Protein AF-A0A2V9VEN1-F1 (afdb_monomer_lite)

Foldseek 3Di:
DQLVVLLVVLLCCQPPVVVLLVSLLSLLVLQVDPRNLVCSQVSLLRSPDALVSLQVSQCSNQVVHDDQRDLSNLNNLLNNLQVDDLARQLVCQPVDDGGSLNSCVSSVHDHPDVVSVVSNVCSVVVNRPNPPDDPVVVVVVVVVVVVVVVVVVD

Radius of gyration: 19.97 Å; chains: 1; bounding box: 67×35×41 Å

pLDDT: mean 89.28, std 14.15, range [46.19, 98.75]

Sequence (154 aa):
FTPECVAALAIEACEHSHLRHASLLLLREMARLRTHRRVVAETLERIIQRPADLCEFVALYWQDGRVPLSSQVKRGLAAAFPKFDERQLSSYEDAGPIKLRDVLFLCHAKPRDDQQAGVWKKLIWGRLAVPDTREIAISSDAAENAFKEKVSES

Secondary structure (DSSP, 8-state):
--HHHHHHHHHHHHHTS--HHHHHHHHHHHHH-GGGHHHHHHHHHHH--SHHHHHHHHHHHTTT---PPPHHHHHHHHHHGGG--HHHHHTTTTSSSS-HHHHHHHHT---SSHHHHHHHHHHHTT-------SHHHHHHHHHHHHHHHHHHT-

Structure (mmCIF, N/CA/C/O backbone):
data_AF-A0A2V9VEN1-F1
#
_entry.id   AF-A0A2V9VEN1-F1
#
loop_
_atom_site.group_PDB
_atom_site.id
_atom_site.type_symbol
_atom_site.label_atom_id
_atom_site.label_alt_id
_atom_site.label_comp_id
_atom_site.label_asym_id
_atom_site.label_entity_id
_atom_site.label_seq_id
_atom_site.pdbx_PDB_ins_code
_atom_site.Cartn_x
_atom_site.Cartn_y
_atom_site.Cartn_z
_atom_site.occupancy
_atom_site.B_iso_or_equiv
_atom_site.auth_seq_id
_atom_site.auth_comp_id
_atom_site.auth_asym_id
_atom_site.auth_atom_id
_atom_site.pdbx_PDB_model_num
ATOM 1 N N . PHE A 1 1 ? -7.196 6.817 20.795 1.00 81.56 1 PHE A N 1
ATOM 2 C CA . PHE A 1 1 ? -6.164 7.732 20.266 1.00 81.56 1 PHE A CA 1
ATOM 3 C C . PHE A 1 1 ? -6.780 8.639 19.214 1.00 81.56 1 PHE A C 1
ATOM 5 O O . PHE A 1 1 ? -7.749 8.227 18.581 1.00 81.56 1 PHE A O 1
ATOM 12 N N . THR A 1 2 ? -6.282 9.868 19.059 1.00 95.50 2 THR A N 1
ATOM 13 C CA . THR A 1 2 ? -6.692 10.736 17.943 1.00 95.50 2 THR A CA 1
ATOM 14 C C . THR A 1 2 ? -6.133 10.183 16.626 1.00 95.50 2 THR A C 1
ATOM 16 O O . THR A 1 2 ? -5.102 9.501 16.657 1.00 95.50 2 THR A O 1
ATOM 19 N N . PRO A 1 3 ? -6.768 10.464 15.473 1.00 96.25 3 PRO A N 1
ATOM 20 C CA . PRO A 1 3 ? -6.252 10.021 14.180 1.00 96.25 3 PRO A CA 1
ATOM 21 C C . PRO A 1 3 ? -4.796 10.425 13.934 1.00 96.25 3 PRO A C 1
ATOM 23 O O . PRO A 1 3 ? -4.019 9.633 13.411 1.00 96.25 3 PRO A O 1
ATOM 26 N N . GLU A 1 4 ? -4.420 11.628 14.363 1.00 97.62 4 GLU A N 1
ATOM 27 C CA . GLU A 1 4 ? -3.079 12.190 14.199 1.00 97.62 4 GLU A CA 1
ATOM 28 C C . GLU A 1 4 ? -2.046 11.431 15.033 1.00 97.62 4 GLU A C 1
ATOM 30 O O . GLU A 1 4 ? -0.963 11.129 14.540 1.00 97.62 4 GLU A O 1
ATOM 35 N N . CYS A 1 5 ? -2.389 11.057 16.270 1.00 97.25 5 CYS A N 1
ATOM 36 C CA . CYS A 1 5 ? -1.495 10.266 17.112 1.00 97.25 5 CYS A CA 1
ATOM 37 C C . CYS A 1 5 ? -1.245 8.873 16.522 1.00 97.25 5 CYS A C 1
ATOM 39 O O . CYS A 1 5 ? -0.108 8.412 16.528 1.00 97.25 5 CYS A O 1
ATOM 41 N N . VAL A 1 6 ? -2.280 8.203 15.998 1.00 97.19 6 VAL A N 1
ATOM 42 C CA . VAL A 1 6 ? -2.106 6.872 15.384 1.00 97.19 6 VAL A CA 1
ATOM 43 C C . VAL A 1 6 ? -1.307 6.974 14.083 1.00 97.19 6 VAL A C 1
ATOM 45 O O . VAL A 1 6 ? -0.439 6.140 13.841 1.00 97.19 6 VAL A O 1
ATOM 48 N N . ALA A 1 7 ? -1.545 8.017 13.280 1.00 97.62 7 ALA A N 1
ATOM 49 C CA . ALA A 1 7 ? -0.765 8.291 12.075 1.00 97.62 7 ALA A CA 1
ATOM 50 C C . ALA A 1 7 ? 0.723 8.493 12.396 1.00 97.62 7 ALA A C 1
ATOM 52 O O . ALA A 1 7 ? 1.574 7.841 11.794 1.00 97.62 7 ALA A O 1
ATOM 53 N N . ALA A 1 8 ? 1.028 9.353 13.372 1.00 97.62 8 ALA A N 1
ATOM 54 C CA . ALA A 1 8 ? 2.394 9.610 13.815 1.00 97.62 8 ALA A CA 1
ATOM 55 C C . ALA A 1 8 ? 3.071 8.331 14.327 1.00 97.62 8 ALA A C 1
ATOM 57 O O . ALA A 1 8 ? 4.209 8.060 13.963 1.00 97.62 8 ALA A O 1
ATOM 58 N N . LEU A 1 9 ? 2.352 7.502 15.090 1.00 97.31 9 LEU A N 1
ATOM 59 C CA . LEU A 1 9 ? 2.866 6.219 15.566 1.00 97.31 9 LEU A CA 1
ATOM 60 C C . LEU A 1 9 ? 3.168 5.246 14.416 1.00 97.31 9 LEU A C 1
ATOM 62 O O . LEU A 1 9 ? 4.205 4.589 14.429 1.00 97.31 9 LEU A O 1
ATOM 66 N N . ALA A 1 10 ? 2.287 5.150 13.416 1.00 97.00 10 ALA A N 1
ATOM 67 C CA . ALA A 1 10 ? 2.508 4.285 12.258 1.00 97.00 10 ALA A CA 1
ATOM 68 C C . ALA A 1 10 ? 3.736 4.725 11.442 1.00 97.00 10 ALA A C 1
ATOM 70 O O . ALA A 1 10 ? 4.505 3.874 10.987 1.00 97.00 10 ALA A O 1
ATOM 71 N N . ILE A 1 11 ? 3.926 6.040 11.292 1.00 97.31 11 ILE A N 1
ATOM 72 C CA . ILE A 1 11 ? 5.091 6.645 10.634 1.00 97.31 11 ILE A CA 1
ATOM 73 C C . ILE A 1 11 ? 6.365 6.342 11.425 1.00 97.31 11 ILE A C 1
ATOM 75 O O . ILE A 1 11 ? 7.303 5.796 10.856 1.00 97.31 11 ILE A O 1
ATOM 79 N N . GLU A 1 12 ? 6.370 6.605 12.731 1.00 96.50 12 GLU A N 1
ATOM 80 C CA . GLU A 1 12 ? 7.506 6.349 13.623 1.00 96.50 12 GLU A CA 1
ATOM 81 C C . GLU A 1 12 ? 7.939 4.877 13.592 1.00 96.50 12 GLU A C 1
ATOM 83 O O . GLU A 1 12 ? 9.116 4.550 13.414 1.00 96.50 12 GLU A O 1
ATOM 88 N N . ALA A 1 13 ? 6.966 3.967 13.685 1.00 94.12 13 ALA A N 1
ATOM 89 C CA . ALA A 1 13 ? 7.211 2.534 13.607 1.00 94.12 13 ALA A CA 1
ATOM 90 C C . ALA A 1 13 ? 7.841 2.125 12.262 1.00 94.12 13 ALA A C 1
ATOM 92 O O . ALA A 1 13 ? 8.673 1.218 12.225 1.00 94.12 13 ALA A O 1
ATOM 93 N N . CYS A 1 14 ? 7.487 2.805 11.168 1.00 94.31 14 CYS A N 1
ATOM 94 C CA . CYS A 1 14 ? 7.991 2.506 9.831 1.00 94.31 14 CYS A CA 1
ATOM 95 C C . CYS A 1 14 ? 9.397 3.084 9.606 1.00 94.31 14 CYS A C 1
ATOM 97 O O . CYS A 1 14 ? 10.304 2.364 9.187 1.00 94.31 14 CYS A O 1
ATOM 99 N N . GLU A 1 15 ? 9.565 4.378 9.891 1.00 93.00 15 GLU A N 1
ATOM 100 C CA . GLU A 1 15 ? 10.754 5.167 9.556 1.00 93.00 15 GLU A CA 1
ATOM 101 C C . GLU A 1 15 ? 11.905 4.935 10.540 1.00 93.00 15 GLU A C 1
ATOM 103 O O . GLU A 1 15 ? 13.042 4.776 10.101 1.00 93.00 15 GLU A O 1
ATOM 108 N N . HIS A 1 16 ? 11.622 4.843 11.842 1.00 90.19 16 HIS A N 1
ATOM 109 C CA . HIS A 1 16 ? 12.662 4.795 12.877 1.00 90.19 16 HIS A CA 1
ATOM 110 C C . HIS A 1 16 ? 12.813 3.418 13.526 1.00 90.19 16 HIS A C 1
ATOM 112 O O . HIS A 1 16 ? 13.915 3.033 13.905 1.00 90.19 16 HIS A O 1
ATOM 118 N N . SER A 1 17 ? 11.726 2.646 13.637 1.00 85.88 17 SER A N 1
ATOM 119 C CA . SER A 1 17 ? 11.767 1.311 14.266 1.00 85.88 17 SER A CA 1
ATOM 120 C C . SER A 1 17 ? 11.867 0.153 13.266 1.00 85.88 17 SER A C 1
ATOM 122 O O . SER A 1 17 ? 12.027 -0.997 13.669 1.00 85.88 17 SER A O 1
ATOM 124 N N . HIS A 1 18 ? 11.736 0.428 11.963 1.00 87.75 18 HIS A N 1
ATOM 125 C CA . HIS A 1 18 ? 11.702 -0.572 10.885 1.00 87.75 18 HIS A CA 1
ATOM 126 C C . HIS A 1 18 ? 10.632 -1.676 11.048 1.00 87.75 18 HIS A C 1
ATOM 128 O O . HIS A 1 18 ? 10.708 -2.734 10.414 1.00 87.75 18 HIS A O 1
ATOM 134 N N . LEU A 1 19 ? 9.583 -1.417 11.833 1.00 92.94 19 LEU A N 1
ATOM 135 C CA . LEU A 1 19 ? 8.462 -2.318 12.110 1.00 92.94 19 LEU A CA 1
ATOM 136 C C . LEU A 1 19 ? 7.381 -2.213 11.025 1.00 92.94 19 LEU A C 1
ATOM 138 O O . LEU A 1 19 ? 6.217 -1.919 11.294 1.00 92.94 19 LEU A O 1
ATOM 142 N N . ARG A 1 20 ? 7.763 -2.482 9.774 1.00 90.00 20 ARG A N 1
ATOM 143 C CA . ARG A 1 20 ? 6.906 -2.286 8.588 1.00 90.00 20 ARG A CA 1
ATOM 144 C C . ARG A 1 20 ? 5.541 -2.972 8.696 1.00 90.00 20 ARG A C 1
ATOM 146 O O . ARG A 1 20 ? 4.520 -2.317 8.520 1.00 90.00 20 ARG A O 1
ATOM 153 N N . HIS A 1 21 ? 5.516 -4.255 9.055 1.00 92.12 21 HIS A N 1
ATOM 154 C CA . HIS A 1 21 ? 4.270 -5.020 9.179 1.00 92.12 21 HIS A CA 1
ATOM 155 C C . HIS A 1 21 ? 3.338 -4.413 10.242 1.00 92.12 21 HIS A C 1
ATOM 157 O O . HIS A 1 21 ? 2.133 -4.304 10.026 1.00 92.12 21 HIS A O 1
ATOM 163 N N . ALA A 1 22 ? 3.894 -3.955 11.370 1.00 94.94 22 ALA A N 1
ATOM 164 C CA . ALA A 1 22 ? 3.115 -3.297 12.415 1.00 94.94 22 ALA A CA 1
ATOM 165 C C . ALA A 1 22 ? 2.527 -1.965 11.920 1.00 94.94 22 ALA A C 1
ATOM 167 O O . ALA A 1 22 ? 1.350 -1.696 12.155 1.00 94.94 22 ALA A O 1
ATOM 168 N N . SER A 1 23 ? 3.299 -1.167 11.176 1.00 97.12 23 SER A N 1
ATOM 169 C CA . SER A 1 23 ? 2.808 0.071 10.555 1.00 97.12 23 SER A CA 1
ATOM 170 C C . SER A 1 23 ? 1.673 -0.182 9.559 1.00 97.12 23 SER A C 1
ATOM 172 O O . SER A 1 23 ? 0.671 0.536 9.581 1.00 97.12 23 SER A O 1
ATOM 174 N N . LEU A 1 24 ? 1.783 -1.216 8.717 1.00 97.19 24 LEU A N 1
ATOM 175 C CA . LEU A 1 24 ? 0.727 -1.584 7.768 1.00 97.19 24 LEU A CA 1
ATOM 176 C C . LEU A 1 24 ? -0.546 -2.067 8.484 1.00 97.19 24 LEU A C 1
ATOM 178 O O . LEU A 1 24 ? -1.651 -1.694 8.081 1.00 97.19 24 LEU A O 1
ATOM 182 N N . LEU A 1 25 ? -0.408 -2.830 9.574 1.00 97.00 25 LEU A N 1
ATOM 183 C CA . LEU A 1 25 ? -1.530 -3.251 10.421 1.00 97.00 25 LEU A CA 1
ATOM 184 C C . LEU A 1 25 ? -2.221 -2.061 11.098 1.00 97.00 25 LEU A C 1
ATOM 186 O O . LEU A 1 25 ? -3.446 -1.957 11.042 1.00 97.00 25 LEU A O 1
ATOM 190 N N . LEU A 1 26 ? -1.459 -1.128 11.678 1.00 97.06 26 LEU A N 1
ATOM 191 C CA . LEU A 1 26 ? -2.020 0.095 12.265 1.00 97.06 26 LEU A CA 1
ATOM 192 C C . LEU A 1 26 ? -2.836 0.869 11.232 1.00 97.06 26 LEU A C 1
ATOM 194 O O . LEU A 1 26 ? -3.974 1.266 11.489 1.00 97.06 26 LEU A O 1
ATOM 198 N N . LEU A 1 27 ? -2.286 1.037 10.033 1.00 97.81 27 LEU A N 1
ATOM 199 C CA . LEU A 1 27 ? -2.958 1.760 8.971 1.00 97.81 27 LEU A CA 1
ATOM 200 C C . LEU A 1 27 ? -4.210 1.039 8.450 1.00 97.81 27 LEU A C 1
ATOM 202 O O . LEU A 1 27 ? -5.208 1.690 8.125 1.00 97.81 27 LEU A O 1
ATOM 206 N N . ARG A 1 28 ? -4.193 -0.296 8.391 1.00 97.38 28 ARG A N 1
ATOM 207 C CA . ARG A 1 28 ? -5.381 -1.098 8.077 1.00 97.38 28 ARG A CA 1
ATOM 208 C C . ARG A 1 28 ? -6.509 -0.803 9.066 1.00 97.38 28 ARG A C 1
ATOM 210 O O . ARG A 1 28 ? -7.636 -0.557 8.630 1.00 97.38 28 ARG A O 1
ATOM 217 N N . GLU A 1 29 ? -6.213 -0.775 10.364 1.00 96.69 29 GLU A N 1
ATOM 218 C CA . GLU A 1 29 ? -7.211 -0.446 11.388 1.00 96.69 29 GLU A CA 1
ATOM 219 C C . GLU A 1 29 ? -7.700 1.000 11.260 1.00 96.69 29 GLU A C 1
ATOM 221 O O . GLU A 1 29 ? -8.907 1.253 11.281 1.00 96.69 29 GLU A O 1
ATOM 226 N N . MET A 1 30 ? -6.800 1.955 11.001 1.00 97.25 30 MET A N 1
ATOM 227 C CA . MET A 1 30 ? -7.190 3.340 10.712 1.00 97.25 30 MET A CA 1
ATOM 228 C C . MET A 1 30 ? -8.155 3.424 9.520 1.00 97.25 30 MET A C 1
ATOM 230 O O . MET A 1 30 ? -9.143 4.157 9.568 1.00 97.25 30 MET A O 1
ATOM 234 N N . ALA A 1 31 ? -7.923 2.653 8.455 1.00 96.69 31 ALA A N 1
ATOM 235 C CA . ALA A 1 31 ? -8.767 2.661 7.263 1.00 96.69 31 ALA A CA 1
ATOM 236 C C . ALA A 1 31 ? -10.196 2.129 7.508 1.00 96.69 31 ALA A C 1
ATOM 238 O O . ALA A 1 31 ? -11.102 2.452 6.730 1.00 96.69 31 ALA A O 1
ATOM 239 N N . ARG A 1 32 ? -10.420 1.354 8.580 1.00 94.62 32 ARG A N 1
ATOM 240 C CA . ARG A 1 32 ? -11.745 0.855 8.997 1.00 94.62 32 ARG A CA 1
ATOM 241 C C . ARG A 1 32 ? -12.551 1.898 9.770 1.00 94.62 32 ARG A C 1
ATOM 243 O O . ARG A 1 32 ? -13.782 1.877 9.749 1.00 94.62 32 ARG A O 1
ATOM 250 N N . LEU A 1 33 ? -11.879 2.855 10.405 1.00 95.31 33 LEU A N 1
ATOM 251 C CA . LEU A 1 33 ? -12.513 3.858 11.251 1.00 95.31 33 LEU A CA 1
ATOM 252 C C . LEU A 1 33 ? -12.881 5.114 10.454 1.00 95.31 33 LEU A C 1
ATOM 254 O O . LEU A 1 33 ? -12.031 5.832 9.927 1.00 95.31 33 LEU A O 1
ATOM 258 N N . ARG A 1 34 ? -14.177 5.454 10.420 1.00 93.69 34 ARG A N 1
ATOM 259 C CA . ARG A 1 34 ? -14.672 6.662 9.724 1.00 93.69 34 ARG A CA 1
ATOM 260 C C . ARG A 1 34 ? -13.992 7.948 10.203 1.00 93.69 34 ARG A C 1
ATOM 262 O O . ARG A 1 34 ? -13.736 8.826 9.385 1.00 93.69 34 ARG A O 1
ATOM 269 N N . THR A 1 35 ? -13.682 8.031 11.494 1.00 95.94 35 THR A N 1
ATOM 270 C CA . THR A 1 35 ? -13.026 9.178 12.140 1.00 95.94 35 THR A CA 1
ATOM 271 C C . THR A 1 35 ? -11.587 9.398 11.674 1.00 95.94 35 THR A C 1
ATOM 273 O O . THR A 1 35 ? -11.096 10.518 11.745 1.00 95.94 35 THR A O 1
ATOM 276 N N . HIS A 1 36 ? -10.919 8.363 11.157 1.00 96.75 36 HIS A N 1
ATOM 277 C CA . HIS A 1 36 ? -9.503 8.422 10.788 1.00 96.75 36 HIS A CA 1
ATOM 278 C C . HIS A 1 36 ? -9.282 8.726 9.303 1.00 96.75 36 HIS A C 1
ATOM 280 O O . HIS A 1 36 ? -8.170 9.049 8.894 1.00 96.75 36 HIS A O 1
ATOM 286 N N . ARG A 1 37 ? -10.344 8.689 8.484 1.00 94.81 37 ARG A N 1
ATOM 287 C CA . ARG A 1 37 ? -10.274 8.830 7.018 1.00 94.81 37 ARG A CA 1
ATOM 288 C C . ARG A 1 37 ? -9.442 10.023 6.536 1.00 94.81 37 ARG A C 1
ATOM 290 O O . ARG A 1 37 ? -8.816 9.909 5.488 1.00 94.81 37 ARG A O 1
ATOM 297 N N . ARG A 1 38 ? -9.434 11.143 7.267 1.00 96.62 38 ARG A N 1
ATOM 298 C CA . ARG A 1 38 ? -8.739 12.374 6.854 1.00 96.62 38 ARG A CA 1
ATOM 299 C C . ARG A 1 38 ? -7.219 12.220 6.729 1.00 96.62 38 ARG A C 1
ATOM 301 O O . ARG A 1 38 ? -6.646 12.850 5.852 1.00 96.62 38 ARG A O 1
ATOM 308 N N . VAL A 1 39 ? -6.600 11.361 7.543 1.00 98.12 39 VAL A N 1
ATOM 309 C CA . VAL A 1 39 ? -5.138 11.153 7.558 1.00 98.12 39 VAL A CA 1
ATOM 310 C C . VAL A 1 39 ? -4.693 9.904 6.791 1.00 98.12 39 VAL A C 1
ATOM 312 O O . VAL A 1 39 ? -3.548 9.828 6.367 1.00 98.12 39 VAL A O 1
ATOM 315 N N . VAL A 1 40 ? -5.596 8.944 6.543 1.00 98.44 40 VAL A N 1
ATOM 316 C CA . VAL A 1 40 ? -5.249 7.611 6.004 1.00 98.44 40 VAL A CA 1
ATOM 317 C C . VAL A 1 40 ? -4.416 7.666 4.725 1.00 98.44 40 VAL A C 1
ATOM 319 O O . VAL A 1 40 ? -3.446 6.928 4.621 1.00 98.44 40 VAL A O 1
ATOM 322 N N . ALA A 1 41 ? -4.776 8.498 3.745 1.00 98.62 41 ALA A N 1
ATOM 323 C CA . ALA A 1 41 ? -4.063 8.483 2.467 1.00 98.62 41 ALA A CA 1
ATOM 324 C C . ALA A 1 41 ? -2.625 9.003 2.586 1.00 98.62 41 ALA A C 1
ATOM 326 O O . ALA A 1 41 ? -1.725 8.399 2.019 1.00 98.62 41 ALA A O 1
ATOM 327 N N . GLU A 1 42 ? -2.425 10.094 3.328 1.00 98.56 42 GLU A N 1
ATOM 328 C CA . GLU A 1 42 ? -1.103 10.695 3.536 1.00 98.56 42 GLU A CA 1
ATOM 329 C C . GLU A 1 42 ? -0.218 9.772 4.379 1.00 98.56 42 GLU A C 1
ATOM 331 O O . GLU A 1 42 ? 0.944 9.542 4.051 1.00 98.56 42 GLU A O 1
ATOM 336 N N . THR A 1 43 ? -0.788 9.155 5.420 1.00 98.56 43 THR A N 1
ATOM 337 C CA . THR A 1 43 ? -0.079 8.146 6.214 1.00 98.56 43 THR A CA 1
ATOM 338 C C . THR A 1 43 ? 0.298 6.933 5.363 1.00 98.56 43 THR A C 1
ATOM 340 O O . THR A 1 43 ? 1.444 6.499 5.417 1.00 98.56 43 THR A O 1
ATOM 343 N N . LEU A 1 44 ? -0.628 6.409 4.547 1.00 98.62 44 LEU A N 1
ATOM 344 C CA . LEU A 1 44 ? -0.375 5.279 3.643 1.00 98.62 44 LEU A CA 1
ATOM 345 C C . LEU A 1 44 ? 0.734 5.578 2.652 1.00 98.62 44 LEU A C 1
ATOM 347 O O . LEU A 1 44 ? 1.638 4.768 2.479 1.00 98.62 44 LEU A O 1
ATOM 351 N N . GLU A 1 45 ? 0.663 6.745 2.019 1.00 98.62 45 GLU A N 1
ATOM 352 C CA . GLU A 1 45 ? 1.692 7.185 1.098 1.00 98.62 45 GLU A CA 1
ATOM 353 C C . GLU A 1 45 ? 3.053 7.178 1.787 1.00 98.62 45 GLU A C 1
ATOM 355 O O . GLU A 1 45 ? 3.996 6.598 1.256 1.00 98.62 45 GLU A O 1
ATOM 360 N N . ARG A 1 46 ? 3.150 7.773 2.978 1.00 98.00 46 ARG A N 1
ATOM 361 C CA . ARG A 1 46 ? 4.408 7.919 3.710 1.00 98.00 46 ARG A CA 1
ATOM 362 C C . ARG A 1 46 ? 5.020 6.590 4.154 1.00 98.00 46 ARG A C 1
ATOM 364 O O . ARG A 1 46 ? 6.219 6.405 3.971 1.00 98.00 46 ARG A O 1
ATOM 371 N N . ILE A 1 47 ? 4.222 5.661 4.685 1.00 97.81 47 ILE A N 1
ATOM 372 C CA . ILE A 1 47 ? 4.750 4.385 5.201 1.00 97.81 47 ILE A CA 1
ATOM 373 C C . ILE A 1 47 ? 5.059 3.354 4.109 1.00 97.81 47 ILE A C 1
ATOM 375 O O . ILE A 1 47 ? 5.745 2.371 4.378 1.00 97.81 47 ILE A O 1
ATOM 379 N N . ILE A 1 48 ? 4.567 3.548 2.882 1.00 97.38 48 ILE A N 1
ATOM 380 C CA . ILE A 1 48 ? 4.979 2.717 1.750 1.00 97.38 48 ILE A CA 1
ATOM 381 C C . ILE A 1 48 ? 6.368 3.163 1.291 1.00 97.38 48 ILE A C 1
ATOM 383 O O . ILE A 1 48 ? 6.537 4.241 0.713 1.00 97.38 48 ILE A O 1
ATOM 387 N N . GLN A 1 49 ? 7.356 2.300 1.535 1.00 95.12 49 GLN A N 1
ATOM 388 C CA . GLN A 1 49 ? 8.765 2.556 1.229 1.00 95.12 49 GLN A CA 1
ATOM 389 C C . GLN A 1 49 ? 9.327 1.600 0.170 1.00 95.12 49 GLN A C 1
ATOM 391 O O . GLN A 1 49 ? 10.373 1.880 -0.417 1.00 95.12 49 GLN A O 1
ATOM 396 N N . ARG A 1 50 ? 8.655 0.475 -0.100 1.00 94.25 50 ARG A N 1
ATOM 397 C CA . ARG A 1 50 ? 9.063 -0.529 -1.093 1.00 94.25 50 ARG A CA 1
ATOM 398 C C . ARG A 1 50 ? 7.879 -0.984 -1.950 1.00 94.25 50 ARG A C 1
ATOM 400 O O . ARG A 1 50 ? 6.746 -0.967 -1.468 1.00 94.25 50 ARG A O 1
ATOM 407 N N . PRO A 1 51 ? 8.128 -1.501 -3.168 1.00 95.56 51 PRO A N 1
ATOM 408 C CA . PRO A 1 51 ? 7.068 -2.056 -4.006 1.00 95.56 51 PRO A CA 1
ATOM 409 C C . PRO A 1 51 ? 6.265 -3.163 -3.315 1.00 95.56 51 PRO A C 1
ATOM 411 O O . PRO A 1 51 ? 5.045 -3.183 -3.420 1.00 95.56 51 PRO A O 1
ATOM 414 N N . ALA A 1 52 ? 6.921 -4.051 -2.559 1.00 93.94 52 ALA A N 1
ATOM 415 C CA . ALA A 1 52 ? 6.234 -5.119 -1.831 1.00 93.94 52 ALA A CA 1
ATOM 416 C C . ALA A 1 52 ? 5.202 -4.595 -0.819 1.00 93.94 52 ALA A C 1
ATOM 418 O O . ALA A 1 52 ? 4.151 -5.212 -0.670 1.00 93.94 52 ALA A O 1
ATOM 419 N N . ASP A 1 53 ? 5.456 -3.443 -0.185 1.00 95.75 53 ASP A N 1
ATOM 420 C CA . ASP A 1 53 ? 4.560 -2.875 0.829 1.00 95.75 53 ASP A CA 1
ATOM 421 C C . ASP A 1 53 ? 3.183 -2.521 0.216 1.00 95.75 53 ASP A C 1
ATOM 423 O O . ASP A 1 53 ? 2.161 -2.623 0.892 1.00 95.75 53 ASP A O 1
ATOM 427 N N . LEU A 1 54 ? 3.131 -2.174 -1.084 1.00 97.50 54 LEU A N 1
ATOM 428 C CA . LEU A 1 54 ? 1.878 -1.968 -1.830 1.00 97.50 54 LEU A CA 1
ATOM 429 C C . LEU A 1 54 ? 1.021 -3.243 -1.848 1.00 97.50 54 LEU A C 1
ATOM 431 O O . LEU A 1 54 ? -0.174 -3.202 -1.549 1.00 97.50 54 LEU A O 1
ATOM 435 N N . CYS A 1 55 ? 1.631 -4.370 -2.219 1.00 97.00 55 CYS A N 1
ATOM 436 C CA . CYS A 1 55 ? 0.959 -5.665 -2.315 1.00 97.00 55 CYS A CA 1
ATOM 437 C C . CYS A 1 55 ? 0.600 -6.206 -0.930 1.00 97.00 55 CYS A C 1
ATOM 439 O O . CYS A 1 55 ? -0.517 -6.682 -0.721 1.00 97.00 55 CYS A O 1
ATOM 441 N N . GLU A 1 56 ? 1.530 -6.095 0.018 1.00 95.94 56 GLU A N 1
ATOM 442 C CA . GLU A 1 56 ? 1.369 -6.545 1.396 1.00 95.94 56 GLU A CA 1
ATOM 443 C C . GLU A 1 56 ? 0.229 -5.799 2.090 1.00 95.94 56 GLU A C 1
ATOM 445 O O . GLU A 1 56 ? -0.641 -6.427 2.692 1.00 95.94 56 GLU A O 1
ATOM 450 N N . PHE A 1 57 ? 0.148 -4.474 1.928 1.00 97.81 57 PHE A N 1
ATOM 451 C CA . PHE A 1 57 ? -0.956 -3.700 2.486 1.00 97.81 57 PHE A CA 1
ATOM 452 C C . PHE A 1 57 ? -2.313 -4.163 1.947 1.00 97.81 57 PHE A C 1
ATOM 454 O O . PHE A 1 57 ? -3.262 -4.302 2.715 1.00 97.81 57 PHE A O 1
ATOM 461 N N . VAL A 1 58 ? -2.427 -4.421 0.639 1.00 97.81 58 VAL A N 1
ATOM 462 C CA . VAL A 1 58 ? -3.681 -4.907 0.040 1.00 97.81 58 VAL A CA 1
ATOM 463 C C . VAL A 1 58 ? -4.026 -6.313 0.540 1.00 97.81 58 VAL A C 1
ATOM 465 O O . VAL A 1 58 ? -5.188 -6.571 0.858 1.00 97.81 58 VAL A O 1
ATOM 468 N N . ALA A 1 59 ? -3.034 -7.198 0.673 1.00 96.31 59 ALA A N 1
ATOM 469 C CA . ALA A 1 59 ? -3.227 -8.524 1.254 1.00 96.31 59 ALA A CA 1
ATOM 470 C C . ALA A 1 59 ? -3.736 -8.433 2.705 1.00 96.31 59 ALA A C 1
ATOM 472 O O . ALA A 1 59 ? -4.756 -9.037 3.038 1.00 96.31 59 ALA A O 1
ATOM 473 N N . LEU A 1 60 ? -3.102 -7.601 3.539 1.00 96.38 60 LEU A N 1
ATOM 474 C CA . LEU A 1 60 ? -3.536 -7.329 4.912 1.00 96.38 60 LEU A CA 1
ATOM 475 C C . LEU A 1 60 ? -4.938 -6.715 4.954 1.00 96.38 60 LEU A C 1
ATOM 477 O O . LEU A 1 60 ? -5.778 -7.116 5.759 1.00 96.38 60 LEU A O 1
ATOM 481 N N . TYR A 1 61 ? -5.241 -5.763 4.071 1.00 97.38 61 TYR A N 1
ATOM 482 C CA . TYR A 1 61 ? -6.558 -5.131 3.996 1.00 97.38 61 TYR A CA 1
ATOM 483 C C . TYR A 1 61 ? -7.679 -6.160 3.777 1.00 97.38 61 TYR A C 1
ATOM 485 O O . TYR A 1 61 ? -8.755 -6.036 4.366 1.00 97.38 61 TYR A O 1
ATOM 493 N N . TRP A 1 62 ? -7.401 -7.209 3.000 1.00 97.38 62 TRP A N 1
ATOM 494 C CA . TRP A 1 62 ? -8.326 -8.298 2.684 1.00 97.38 62 TRP A CA 1
ATOM 495 C C . TRP A 1 62 ? -8.207 -9.543 3.569 1.00 97.38 62 TRP A C 1
ATOM 497 O O . TRP A 1 62 ? -8.898 -10.522 3.293 1.00 97.38 62 TRP A O 1
ATOM 507 N N . GLN A 1 63 ? -7.414 -9.526 4.648 1.00 95.25 63 GLN A N 1
ATOM 508 C CA . GLN A 1 63 ? -7.228 -10.721 5.491 1.00 95.25 63 GLN A CA 1
ATOM 509 C C . GLN A 1 63 ? -8.536 -11.258 6.120 1.00 95.25 63 GLN A C 1
ATOM 511 O O . GLN A 1 63 ? -8.626 -12.451 6.380 1.00 95.25 63 GLN A O 1
ATOM 516 N N . ASP A 1 64 ? -9.566 -10.414 6.302 1.00 95.38 64 ASP A N 1
ATOM 517 C CA . ASP A 1 64 ? -10.891 -10.830 6.819 1.00 95.38 64 ASP A CA 1
ATOM 518 C C . ASP A 1 64 ? -11.939 -11.000 5.698 1.00 95.38 64 ASP A C 1
ATOM 520 O O . ASP A 1 64 ? -13.14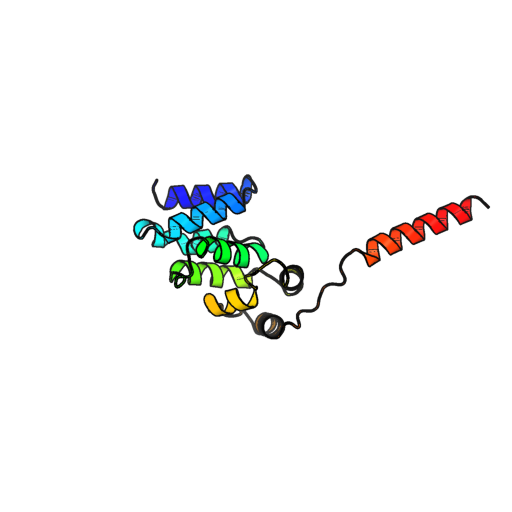3 -10.996 5.951 1.00 95.38 64 ASP A O 1
ATOM 524 N N . GLY A 1 65 ? -11.504 -11.070 4.441 1.00 96.19 65 GLY A N 1
ATOM 525 C CA . GLY A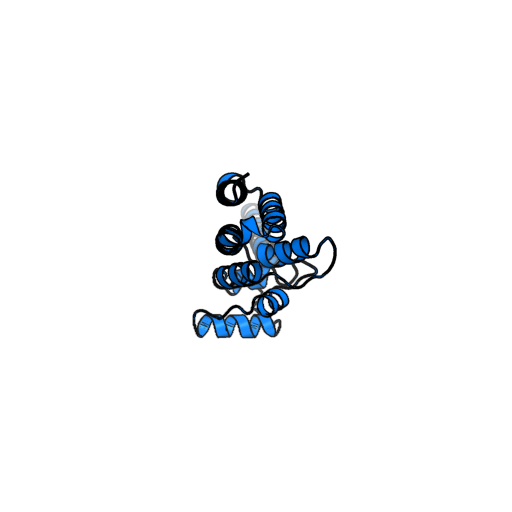 1 65 ? -12.377 -11.131 3.273 1.00 96.19 65 GLY A CA 1
ATOM 526 C C . GLY A 1 65 ? -12.250 -9.919 2.351 1.00 96.19 65 GLY A C 1
ATOM 527 O O . GLY A 1 65 ? -11.907 -8.799 2.746 1.00 96.19 65 GLY A O 1
ATOM 528 N N . ARG A 1 66 ? -12.530 -10.158 1.067 1.00 95.94 66 ARG A N 1
ATOM 529 C CA . ARG A 1 66 ? -12.360 -9.160 0.012 1.00 95.94 66 ARG A CA 1
ATOM 530 C C . ARG A 1 66 ? -13.489 -8.134 0.045 1.00 95.94 66 ARG A C 1
ATOM 532 O O . ARG A 1 66 ? -14.649 -8.463 -0.183 1.00 95.94 66 ARG A O 1
ATOM 539 N N . VAL A 1 67 ? -13.122 -6.871 0.240 1.00 95.81 67 VAL A N 1
ATOM 540 C CA . VAL A 1 67 ? -14.032 -5.716 0.196 1.00 95.81 67 VAL A CA 1
ATOM 541 C C . VAL A 1 67 ? -13.452 -4.607 -0.688 1.00 95.81 67 VAL A C 1
ATOM 543 O O . VAL A 1 67 ? -12.232 -4.558 -0.885 1.00 95.81 67 VAL A O 1
ATOM 546 N N . PRO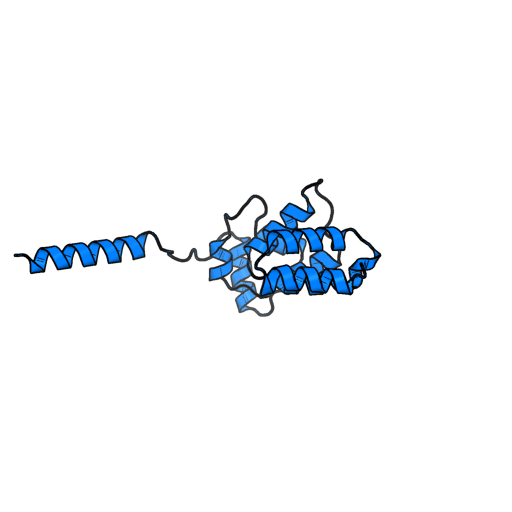 A 1 68 ? -14.277 -3.698 -1.239 1.00 96.38 68 PRO A N 1
ATOM 547 C CA . PRO A 1 68 ? -13.767 -2.559 -1.996 1.00 96.38 68 PRO A CA 1
ATOM 548 C C . PRO A 1 68 ? -12.788 -1.717 -1.167 1.00 96.38 68 PRO A C 1
ATOM 550 O O . PRO A 1 68 ? -13.071 -1.382 -0.017 1.00 96.38 68 PRO A O 1
ATOM 553 N N . LEU A 1 69 ? -11.654 -1.333 -1.763 1.00 97.81 69 LEU A N 1
ATOM 554 C CA . LEU A 1 69 ? -10.724 -0.402 -1.122 1.00 97.81 69 LEU A CA 1
ATOM 555 C C . LEU A 1 69 ? -11.406 0.954 -0.916 1.00 97.81 69 LEU A C 1
ATOM 557 O O . LEU A 1 69 ? -12.018 1.497 -1.844 1.00 97.81 69 LEU A O 1
ATOM 561 N N . SER A 1 70 ? -11.265 1.520 0.283 1.00 96.88 70 SER A N 1
ATOM 562 C CA . SER A 1 70 ? -11.778 2.860 0.572 1.00 96.88 70 SER A CA 1
ATOM 563 C C . SER A 1 70 ? -11.125 3.913 -0.333 1.00 96.88 70 SER A C 1
ATOM 565 O O . SER A 1 70 ? -9.994 3.748 -0.793 1.00 96.88 70 SER A O 1
ATOM 567 N N . SER A 1 71 ? -11.812 5.034 -0.570 1.00 97.56 71 SER A N 1
ATOM 568 C CA . SER A 1 71 ? -11.282 6.113 -1.418 1.00 97.56 71 SER A CA 1
ATOM 569 C C . SER A 1 71 ? -9.937 6.654 -0.925 1.00 97.56 71 SER A C 1
ATOM 571 O O . SER A 1 71 ? -9.072 6.975 -1.732 1.00 97.56 71 SER A O 1
ATOM 573 N N . GLN A 1 72 ? -9.736 6.705 0.394 1.00 98.38 72 GLN A N 1
ATOM 574 C CA . GLN A 1 72 ? -8.493 7.172 1.009 1.00 98.38 72 GLN A CA 1
ATOM 575 C C . GLN A 1 72 ? -7.358 6.162 0.842 1.00 98.38 72 GLN A C 1
ATOM 577 O O . GLN A 1 72 ? -6.233 6.560 0.562 1.00 98.38 72 GLN A O 1
ATOM 582 N N . VAL A 1 73 ? -7.660 4.864 0.925 1.00 98.56 73 VAL A N 1
ATOM 583 C CA . VAL A 1 73 ? -6.686 3.811 0.613 1.00 98.56 73 VAL A CA 1
ATOM 584 C C . VAL A 1 73 ? -6.273 3.880 -0.854 1.00 98.56 73 VAL A C 1
ATOM 586 O O . VAL A 1 73 ? -5.083 3.911 -1.147 1.00 98.56 73 VAL A O 1
ATOM 589 N N . LYS A 1 74 ? -7.234 3.977 -1.784 1.00 98.75 74 LYS A N 1
ATOM 590 C CA . LYS A 1 74 ? -6.923 4.126 -3.214 1.00 98.75 74 LYS A CA 1
ATOM 591 C C . LYS A 1 74 ? -6.048 5.350 -3.467 1.00 98.75 74 LYS A C 1
ATOM 593 O O . LYS A 1 74 ? -5.042 5.234 -4.153 1.00 98.75 74 LYS A O 1
ATOM 598 N N . ARG A 1 75 ? -6.392 6.491 -2.859 1.00 98.69 75 ARG A N 1
ATOM 599 C CA . ARG A 1 75 ? -5.617 7.734 -2.958 1.00 98.69 75 AR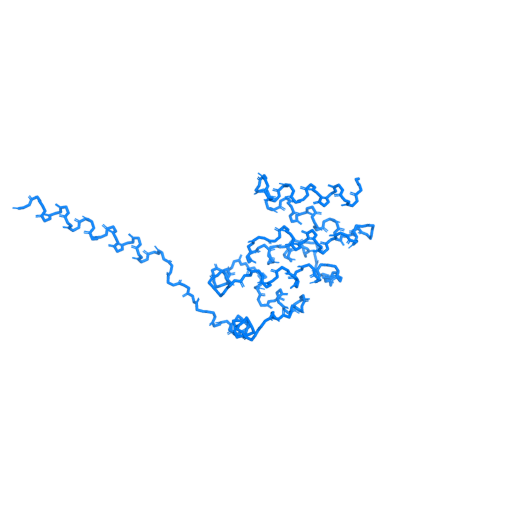G A CA 1
ATOM 600 C C . ARG A 1 75 ? -4.181 7.562 -2.456 1.00 98.69 75 ARG A C 1
ATOM 602 O O . ARG A 1 75 ? -3.266 7.961 -3.161 1.00 98.69 75 ARG A O 1
ATOM 609 N N . GLY A 1 76 ? -3.985 6.946 -1.289 1.00 98.69 76 GLY A N 1
ATOM 610 C CA . GLY A 1 76 ? -2.650 6.725 -0.723 1.00 98.69 76 GLY A CA 1
ATOM 611 C C . GLY A 1 76 ? -1.804 5.750 -1.545 1.00 98.69 76 GLY A C 1
ATOM 612 O O . GLY A 1 76 ? -0.654 6.045 -1.851 1.00 98.69 76 GLY A O 1
ATOM 613 N N . LEU A 1 77 ? -2.387 4.631 -1.992 1.00 98.75 77 LEU A N 1
ATOM 614 C CA . LEU A 1 77 ? -1.709 3.684 -2.888 1.00 98.75 77 LEU A CA 1
ATOM 615 C C . LEU A 1 77 ? -1.333 4.341 -4.221 1.00 98.75 77 LEU A C 1
ATOM 617 O O . LEU A 1 77 ? -0.226 4.142 -4.712 1.00 98.75 77 LEU A O 1
ATOM 621 N N . ALA A 1 78 ? -2.241 5.131 -4.800 1.00 98.75 78 ALA A N 1
ATOM 622 C CA . ALA A 1 78 ? -2.005 5.835 -6.055 1.00 98.75 78 ALA A CA 1
ATOM 623 C C . ALA A 1 78 ? -0.902 6.893 -5.939 1.00 98.75 78 ALA A C 1
ATOM 625 O O . ALA A 1 78 ? -0.143 7.068 -6.886 1.00 98.75 78 ALA A O 1
ATOM 626 N N . ALA A 1 79 ? -0.798 7.570 -4.793 1.00 98.62 79 ALA A N 1
ATOM 627 C CA . ALA A 1 79 ? 0.262 8.538 -4.522 1.00 98.62 79 ALA A CA 1
ATOM 628 C C . ALA A 1 79 ? 1.615 7.865 -4.221 1.00 98.62 79 ALA A C 1
ATOM 630 O O . ALA A 1 79 ? 2.663 8.385 -4.595 1.00 98.62 79 ALA A O 1
ATOM 631 N N . ALA A 1 80 ? 1.606 6.676 -3.610 1.00 98.44 80 ALA A N 1
ATOM 632 C CA . ALA A 1 80 ? 2.822 5.919 -3.326 1.00 98.44 80 ALA A CA 1
ATOM 633 C C . ALA A 1 80 ? 3.419 5.230 -4.561 1.00 98.44 80 ALA A C 1
ATOM 635 O O . ALA A 1 80 ? 4.637 5.130 -4.677 1.00 98.44 80 ALA A O 1
ATOM 636 N N . PHE A 1 81 ? 2.583 4.741 -5.482 1.00 98.06 81 PHE A N 1
ATOM 637 C CA . PHE A 1 81 ? 3.031 3.939 -6.627 1.00 98.06 81 PHE A CA 1
ATOM 638 C C . PHE A 1 81 ? 4.133 4.614 -7.472 1.00 98.06 81 PHE A C 1
ATOM 640 O O . PHE A 1 81 ? 5.114 3.947 -7.808 1.00 98.06 81 PHE A O 1
ATOM 647 N N . PRO A 1 82 ? 4.047 5.926 -7.785 1.00 97.88 82 PRO A N 1
ATOM 648 C CA . PRO A 1 82 ? 5.068 6.625 -8.557 1.00 97.88 82 PRO A CA 1
ATOM 649 C C . PRO A 1 82 ? 6.452 6.698 -7.908 1.00 97.88 82 PRO A C 1
ATOM 651 O O . PRO A 1 82 ? 7.389 7.098 -8.594 1.00 97.88 82 PRO A O 1
ATOM 654 N N . LYS A 1 83 ? 6.612 6.334 -6.629 1.00 97.25 83 LYS A N 1
ATOM 655 C CA . LYS A 1 83 ? 7.911 6.344 -5.935 1.00 97.25 83 LYS A CA 1
ATOM 656 C C . LYS A 1 83 ? 8.908 5.333 -6.501 1.00 97.25 83 LYS A C 1
ATOM 658 O O . LYS A 1 83 ? 10.102 5.484 -6.267 1.00 97.25 83 LYS A O 1
ATOM 663 N N . PHE A 1 84 ? 8.429 4.319 -7.223 1.00 96.56 84 PHE A N 1
ATOM 664 C CA . PHE A 1 84 ? 9.238 3.173 -7.624 1.00 96.56 84 PHE A CA 1
ATOM 665 C C . PHE A 1 84 ? 9.636 3.205 -9.100 1.00 96.56 84 PHE A C 1
ATOM 667 O O . PHE A 1 84 ? 8.824 3.524 -9.974 1.00 96.56 84 PHE A O 1
ATOM 674 N N . ASP A 1 85 ? 10.894 2.857 -9.368 1.00 94.56 85 ASP A N 1
ATOM 675 C CA . ASP A 1 85 ? 11.443 2.699 -10.716 1.00 94.56 85 ASP A CA 1
ATOM 676 C C . ASP A 1 85 ? 11.267 1.268 -11.271 1.00 94.56 85 ASP A C 1
ATOM 678 O O . ASP A 1 85 ? 10.819 0.355 -10.575 1.00 94.56 85 ASP A O 1
ATOM 682 N N . GLU A 1 86 ? 11.607 1.066 -12.551 1.00 94.06 86 GLU A N 1
ATOM 683 C CA . GLU A 1 86 ? 11.485 -0.237 -13.229 1.00 94.06 86 GLU A CA 1
ATOM 684 C C . GLU A 1 86 ? 12.244 -1.354 -12.498 1.00 94.06 86 GLU A C 1
ATOM 686 O O . GLU A 1 86 ? 11.708 -2.449 -12.347 1.00 94.06 86 GLU A O 1
ATOM 691 N N . ARG A 1 87 ? 13.451 -1.065 -11.997 1.00 91.94 87 ARG A N 1
ATOM 692 C CA . ARG A 1 87 ? 14.323 -2.035 -11.316 1.00 91.94 87 ARG A CA 1
ATOM 693 C C . ARG A 1 87 ? 13.745 -2.470 -9.971 1.00 91.94 87 ARG A C 1
ATOM 695 O O . ARG A 1 87 ? 13.827 -3.638 -9.590 1.00 91.94 87 ARG A O 1
ATOM 702 N N . GLN A 1 88 ? 13.196 -1.524 -9.217 1.00 93.50 88 GLN A N 1
ATOM 703 C CA . GLN A 1 88 ? 12.518 -1.822 -7.966 1.00 93.50 88 GLN A CA 1
ATOM 704 C C . GLN A 1 88 ? 11.273 -2.665 -8.231 1.00 93.50 88 GLN A C 1
ATOM 706 O O . GLN A 1 88 ? 11.090 -3.672 -7.560 1.00 93.50 88 GLN A O 1
ATOM 711 N N . LEU A 1 89 ? 10.439 -2.294 -9.206 1.00 94.44 89 LEU A N 1
ATOM 712 C CA . LEU A 1 89 ? 9.203 -3.019 -9.513 1.00 94.44 89 LEU A CA 1
ATOM 713 C C . LEU A 1 89 ? 9.466 -4.463 -9.968 1.00 94.44 89 LEU A C 1
ATOM 715 O O . LEU A 1 89 ? 8.790 -5.376 -9.497 1.00 94.44 89 LEU A O 1
ATOM 719 N N . SER A 1 90 ? 10.467 -4.689 -10.821 1.00 91.44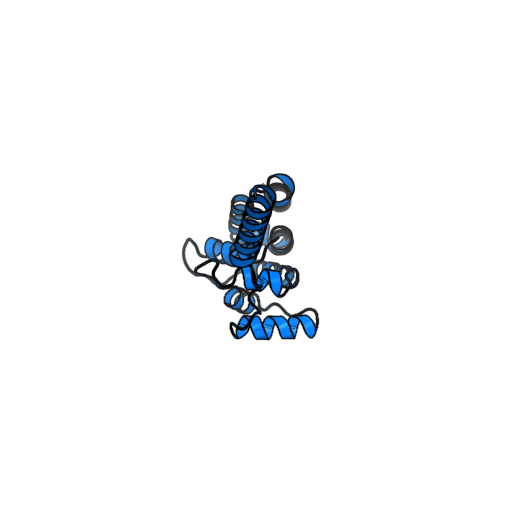 90 SER A N 1
ATOM 720 C CA . SER A 1 90 ? 10.803 -6.028 -11.325 1.00 91.44 90 SER A CA 1
ATOM 721 C C . SER A 1 90 ? 11.299 -6.981 -10.242 1.00 91.44 90 SER A C 1
ATOM 723 O O . SER A 1 90 ? 11.035 -8.176 -10.312 1.00 91.44 90 SER A O 1
ATOM 725 N N . SER A 1 91 ? 11.940 -6.461 -9.192 1.00 87.62 91 SER A N 1
ATOM 726 C CA . SER A 1 91 ? 12.441 -7.277 -8.077 1.00 87.62 91 SER A CA 1
ATOM 727 C C . SER A 1 91 ? 11.325 -7.922 -7.235 1.00 87.62 91 SER A C 1
ATOM 729 O O . SER A 1 91 ? 11.610 -8.782 -6.407 1.00 87.62 91 SER A O 1
ATOM 731 N N . TYR A 1 92 ? 10.064 -7.499 -7.403 1.00 83.62 92 TYR A N 1
ATOM 732 C CA . TYR A 1 92 ? 8.934 -7.931 -6.572 1.00 83.62 92 TYR A CA 1
ATOM 733 C C . TYR A 1 92 ? 7.716 -8.416 -7.380 1.00 83.62 92 TYR A C 1
ATOM 735 O O . TYR A 1 92 ? 6.632 -8.545 -6.807 1.00 83.62 92 TYR A O 1
ATOM 743 N N . GLU A 1 93 ? 7.851 -8.717 -8.681 1.00 76.75 93 GLU A N 1
ATOM 744 C CA . GLU A 1 93 ? 6.724 -9.271 -9.461 1.00 76.75 93 GLU A CA 1
ATOM 745 C C . GLU A 1 93 ? 6.205 -10.604 -8.889 1.00 76.75 93 GLU A C 1
ATOM 747 O O . GLU A 1 93 ? 5.005 -10.884 -8.963 1.00 76.75 93 GLU A O 1
ATOM 752 N N . ASP A 1 94 ? 7.064 -11.382 -8.223 1.00 73.69 94 ASP A N 1
ATOM 753 C CA . ASP A 1 94 ? 6.720 -12.689 -7.650 1.00 73.69 94 ASP A CA 1
ATOM 754 C C . ASP A 1 94 ? 6.576 -12.726 -6.127 1.00 73.69 94 ASP A C 1
ATOM 756 O O . ASP A 1 94 ? 6.454 -13.791 -5.532 1.00 73.69 94 ASP A O 1
ATOM 760 N N . ALA A 1 95 ? 6.475 -11.562 -5.485 1.00 73.94 95 ALA A N 1
ATOM 761 C CA . ALA A 1 95 ? 6.500 -11.447 -4.026 1.00 73.94 95 ALA A CA 1
ATOM 762 C C . ALA A 1 95 ? 5.242 -11.954 -3.280 1.00 73.94 95 ALA A C 1
ATOM 764 O O . ALA A 1 95 ? 5.198 -11.869 -2.054 1.00 73.94 95 ALA A O 1
ATOM 765 N N . GLY A 1 96 ? 4.207 -12.458 -3.964 1.00 81.81 96 GLY A N 1
ATOM 766 C CA . GLY A 1 96 ? 3.020 -12.980 -3.283 1.00 81.81 96 GLY A CA 1
ATOM 767 C C . GLY A 1 96 ? 1.752 -13.113 -4.136 1.00 81.81 96 GLY A C 1
ATOM 768 O O . GLY A 1 96 ? 1.807 -13.014 -5.367 1.00 81.81 96 GLY A O 1
ATOM 769 N N . PRO A 1 97 ? 0.595 -13.346 -3.477 1.00 88.69 97 PRO A N 1
ATOM 770 C CA . PRO A 1 97 ? -0.686 -13.596 -4.143 1.00 88.69 97 PRO A CA 1
ATOM 771 C C . PRO A 1 97 ? -1.312 -12.339 -4.761 1.00 88.69 97 PRO A C 1
ATOM 773 O O . PRO A 1 97 ? -2.092 -12.452 -5.702 1.00 88.69 97 PRO A O 1
ATOM 776 N N . ILE A 1 98 ? -0.981 -11.151 -4.245 1.00 94.88 98 ILE A N 1
ATOM 777 C CA . ILE A 1 98 ? -1.378 -9.867 -4.829 1.00 94.88 98 ILE A CA 1
ATOM 778 C C . ILE A 1 98 ? -0.217 -9.348 -5.670 1.00 94.88 98 ILE A C 1
ATOM 780 O O . ILE A 1 98 ? 0.886 -9.173 -5.151 1.00 94.88 98 ILE A O 1
ATOM 784 N N . LYS A 1 99 ? -0.454 -9.098 -6.961 1.00 94.56 99 LYS A N 1
ATOM 785 C CA . LYS A 1 99 ? 0.580 -8.615 -7.882 1.00 94.56 99 LYS A CA 1
ATOM 786 C C . LYS A 1 99 ? 0.582 -7.088 -7.958 1.00 94.56 99 LYS A C 1
ATOM 788 O O . LYS A 1 99 ? -0.460 -6.445 -7.833 1.00 94.56 99 LYS A O 1
ATOM 793 N N . LEU A 1 100 ? 1.741 -6.495 -8.261 1.00 96.69 100 LEU A N 1
ATOM 794 C CA . LEU A 1 100 ? 1.891 -5.040 -8.431 1.00 96.69 100 LEU A CA 1
ATOM 795 C C . LEU A 1 100 ? 0.926 -4.470 -9.484 1.00 96.69 100 LEU A C 1
ATOM 797 O O . LEU A 1 100 ? 0.343 -3.406 -9.275 1.00 96.69 100 LEU A O 1
ATOM 801 N N . ARG A 1 101 ? 0.695 -5.205 -10.582 1.00 95.88 101 ARG A N 1
ATOM 802 C CA . ARG A 1 101 ? -0.303 -4.842 -11.604 1.00 95.88 101 ARG A CA 1
ATOM 803 C C . ARG A 1 101 ? -1.724 -4.763 -11.039 1.00 95.88 101 ARG A C 1
ATOM 805 O O . ARG A 1 101 ? -2.477 -3.871 -11.418 1.00 95.88 101 ARG A O 1
ATOM 812 N N . ASP A 1 102 ? -2.080 -5.647 -10.107 1.00 96.31 102 ASP A N 1
ATOM 813 C CA . ASP A 1 102 ? -3.408 -5.651 -9.493 1.00 96.31 102 ASP A CA 1
ATOM 814 C C . ASP A 1 102 ? -3.571 -4.399 -8.635 1.00 96.31 102 ASP A C 1
ATOM 816 O O . ASP A 1 102 ? -4.579 -3.703 -8.741 1.00 96.31 102 ASP A O 1
ATOM 820 N N . VAL A 1 103 ? -2.550 -4.060 -7.838 1.00 97.88 103 VAL A N 1
ATOM 821 C CA . VAL A 1 103 ? -2.556 -2.838 -7.023 1.00 97.88 103 VAL A CA 1
ATOM 822 C C . VAL A 1 103 ? -2.681 -1.595 -7.901 1.00 97.88 103 VAL A C 1
ATOM 824 O O . VAL A 1 103 ? -3.502 -0.729 -7.594 1.00 97.88 103 VAL A O 1
ATOM 827 N N . LEU A 1 104 ? -1.941 -1.539 -9.014 1.00 97.81 104 LEU A N 1
ATOM 828 C CA . LEU A 1 104 ? -2.004 -0.435 -9.972 1.00 97.81 104 LEU A CA 1
ATOM 829 C C . LEU A 1 104 ? -3.433 -0.219 -10.498 1.00 97.81 104 LEU A C 1
ATOM 831 O O . LEU A 1 104 ? -3.934 0.910 -10.505 1.00 97.81 104 LEU A O 1
ATOM 835 N N . PHE A 1 105 ? -4.119 -1.300 -10.881 1.00 97.88 105 PHE A N 1
ATOM 836 C CA . PHE A 1 105 ? -5.509 -1.233 -11.335 1.00 97.88 105 PHE A CA 1
ATOM 837 C C . PHE A 1 105 ? -6.490 -0.870 -10.214 1.00 97.88 105 PHE A C 1
ATOM 839 O O . PHE A 1 105 ? -7.426 -0.107 -10.447 1.00 97.88 105 PHE A O 1
ATOM 846 N N . LEU A 1 106 ? -6.288 -1.382 -8.998 1.00 98.12 106 LEU A N 1
ATOM 847 C CA . LEU A 1 106 ? -7.178 -1.140 -7.858 1.00 98.12 106 LEU A CA 1
ATOM 848 C C . LEU A 1 106 ? -7.148 0.314 -7.371 1.00 98.12 106 LEU A C 1
ATOM 850 O O . LEU A 1 106 ? -8.184 0.840 -6.945 1.00 98.12 106 LEU A O 1
ATOM 854 N N . CYS A 1 107 ? -5.971 0.946 -7.386 1.00 98.12 107 CYS A N 1
ATOM 855 C CA . CYS A 1 107 ? -5.795 2.319 -6.915 1.00 98.12 107 CYS A CA 1
ATOM 856 C C . CYS A 1 107 ? -6.014 3.371 -8.008 1.00 98.12 107 CYS A C 1
ATOM 858 O O . CYS A 1 107 ? -6.257 4.529 -7.674 1.00 98.12 107 CYS A O 1
ATOM 860 N N . HIS A 1 108 ? -5.996 2.973 -9.285 1.00 97.12 108 HIS A N 1
ATOM 861 C CA . HIS A 1 108 ? -6.077 3.873 -10.438 1.00 97.12 108 HIS A CA 1
ATOM 862 C C . HIS A 1 108 ? -4.974 4.945 -10.430 1.00 97.12 108 HIS A C 1
ATOM 864 O O . HIS A 1 108 ? -5.245 6.122 -10.691 1.00 97.12 108 HIS A O 1
ATOM 870 N N . ALA A 1 109 ? -3.734 4.555 -10.107 1.00 97.69 109 ALA A N 1
ATOM 871 C CA . ALA A 1 109 ? -2.610 5.485 -10.158 1.00 97.69 109 ALA A CA 1
ATOM 872 C C . ALA A 1 109 ? -2.436 6.040 -11.576 1.00 97.69 109 ALA A C 1
ATOM 874 O O . ALA A 1 109 ? -2.659 5.345 -12.571 1.00 97.69 109 ALA A O 1
ATOM 875 N N . LYS A 1 110 ? -2.011 7.300 -11.661 1.00 96.81 110 LYS A N 1
ATOM 876 C CA . LYS A 1 110 ? -1.641 7.940 -12.922 1.00 96.81 110 LYS A CA 1
ATOM 877 C C . LYS A 1 110 ? -0.124 8.077 -12.977 1.00 96.81 110 LYS A C 1
ATOM 879 O O . LYS A 1 110 ? 0.458 8.470 -11.965 1.00 96.81 110 LYS A O 1
ATOM 884 N N . PRO A 1 111 ? 0.509 7.751 -14.115 1.00 97.44 111 PRO A N 1
ATOM 885 C CA . PRO A 1 111 ? 1.937 7.954 -14.254 1.00 97.44 111 PRO A CA 1
ATOM 886 C C . PRO A 1 111 ? 2.226 9.452 -14.180 1.00 97.44 111 PRO A C 1
ATOM 888 O O . PRO A 1 111 ? 1.424 10.270 -14.636 1.00 97.44 111 PRO A O 1
ATOM 891 N N . ARG A 1 112 ? 3.367 9.808 -13.596 1.00 96.44 112 ARG A N 1
ATOM 892 C CA . ARG A 1 112 ? 3.798 11.208 -13.494 1.00 96.44 112 ARG A CA 1
ATOM 893 C C . ARG A 1 112 ? 4.261 11.788 -14.838 1.00 96.44 112 ARG A C 1
ATOM 895 O O . ARG A 1 112 ? 4.162 12.990 -15.044 1.00 96.44 112 ARG A O 1
ATOM 902 N N . ASP A 1 113 ? 4.764 10.930 -15.725 1.00 97.38 113 ASP A N 1
ATOM 903 C CA . ASP A 1 113 ? 5.346 11.274 -17.021 1.00 97.38 113 ASP A CA 1
ATOM 904 C C . ASP A 1 113 ? 5.249 10.087 -18.006 1.00 97.38 113 ASP A C 1
ATOM 906 O O . ASP A 1 113 ? 4.875 8.964 -17.637 1.00 97.38 113 ASP A O 1
ATOM 910 N N . ASP A 1 114 ? 5.590 10.330 -19.274 1.00 97.69 114 ASP A N 1
ATOM 911 C CA . ASP A 1 114 ? 5.546 9.317 -20.337 1.00 97.69 114 ASP A CA 1
ATOM 912 C C . ASP A 1 114 ? 6.555 8.180 -20.128 1.00 97.69 114 ASP A C 1
ATOM 914 O O . ASP A 1 114 ? 6.302 7.036 -20.522 1.00 97.69 114 ASP A O 1
ATOM 918 N N . GLN A 1 115 ? 7.683 8.460 -19.469 1.00 96.06 115 GLN A N 1
ATOM 919 C CA . GLN A 1 115 ? 8.691 7.451 -19.153 1.00 96.06 115 GLN A CA 1
ATOM 920 C C . GLN A 1 115 ? 8.115 6.413 -18.182 1.00 96.06 115 GLN A C 1
ATOM 922 O O . GLN A 1 115 ? 8.165 5.208 -18.443 1.00 96.06 115 GLN A O 1
ATOM 927 N N . GLN A 1 116 ? 7.506 6.869 -17.088 1.00 97.00 116 GLN A N 1
ATOM 928 C CA . GLN A 1 116 ? 6.839 6.022 -16.112 1.00 97.00 116 GLN A CA 1
ATOM 929 C C . GLN A 1 116 ? 5.625 5.321 -16.725 1.00 97.00 116 GLN A C 1
ATOM 931 O O . GLN A 1 116 ? 5.406 4.143 -16.446 1.00 97.00 116 GLN A O 1
ATOM 936 N N . ALA A 1 117 ? 4.881 5.986 -17.615 1.00 97.56 117 ALA A N 1
ATOM 937 C CA . ALA A 1 117 ? 3.814 5.338 -18.374 1.00 97.56 117 ALA A CA 1
ATOM 938 C C . ALA A 1 117 ? 4.346 4.151 -19.202 1.00 97.56 117 ALA A C 1
ATOM 940 O O . ALA A 1 117 ? 3.706 3.099 -19.258 1.00 97.56 117 ALA A O 1
ATOM 941 N N . GLY A 1 118 ? 5.530 4.287 -19.810 1.00 97.00 118 GLY A N 1
ATOM 942 C CA . GLY A 1 118 ? 6.227 3.204 -20.507 1.00 97.00 118 GLY A CA 1
ATOM 943 C C . GLY A 1 118 ? 6.583 2.031 -19.590 1.00 97.00 118 GLY A C 1
ATOM 944 O O . GLY A 1 118 ? 6.284 0.882 -19.920 1.00 97.00 118 GLY A O 1
ATOM 945 N N . VAL A 1 119 ? 7.148 2.310 -18.412 1.00 96.00 119 VAL A N 1
ATOM 946 C CA . VAL A 1 119 ? 7.458 1.284 -17.397 1.00 96.00 119 VAL A CA 1
ATOM 947 C C . VAL A 1 119 ? 6.190 0.566 -16.931 1.00 96.00 119 VAL A C 1
ATOM 949 O O . VAL A 1 119 ? 6.154 -0.659 -16.856 1.00 96.00 119 VAL A O 1
ATOM 952 N N . TRP A 1 120 ? 5.111 1.301 -16.666 1.00 96.94 120 TRP A N 1
ATOM 953 C CA . TRP A 1 120 ? 3.860 0.709 -16.197 1.00 96.94 120 TRP A CA 1
ATOM 954 C C . TRP A 1 120 ? 3.170 -0.140 -17.266 1.00 96.94 120 TRP A C 1
ATOM 956 O O . TRP A 1 120 ? 2.576 -1.159 -16.928 1.00 96.94 120 TRP A O 1
ATOM 966 N N . LYS A 1 121 ? 3.301 0.197 -18.557 1.00 96.94 121 LYS A N 1
ATOM 967 C CA . LYS A 1 121 ? 2.867 -0.694 -19.650 1.00 96.94 121 LYS A CA 1
ATOM 968 C C . LYS A 1 121 ? 3.602 -2.035 -19.604 1.00 96.94 121 LYS A C 1
ATOM 970 O O . LYS A 1 121 ? 2.961 -3.076 -19.728 1.00 96.94 121 LYS A O 1
ATOM 975 N N . LYS A 1 122 ? 4.920 -2.026 -19.372 1.00 95.50 122 LYS A N 1
ATOM 976 C CA . LYS A 1 122 ? 5.699 -3.263 -19.198 1.00 95.50 122 LYS A CA 1
ATOM 977 C C . LYS A 1 122 ? 5.230 -4.059 -17.979 1.00 95.50 122 LYS A C 1
ATOM 979 O O . LYS A 1 122 ? 5.014 -5.256 -18.120 1.00 95.50 122 LYS A O 1
ATOM 984 N N . LEU A 1 123 ? 5.007 -3.404 -16.834 1.00 94.94 123 LEU A N 1
ATOM 985 C CA . LEU A 1 123 ? 4.457 -4.037 -15.624 1.00 94.94 123 LEU A CA 1
ATOM 986 C C . LEU A 1 123 ? 3.094 -4.693 -15.890 1.00 94.94 123 LEU A C 1
ATOM 988 O O . LEU A 1 123 ? 2.861 -5.837 -15.517 1.00 94.94 123 LEU A O 1
ATOM 992 N N . ILE A 1 124 ? 2.186 -3.987 -16.565 1.00 94.56 124 ILE A N 1
ATOM 993 C CA . ILE A 1 124 ? 0.859 -4.516 -16.906 1.00 94.56 124 ILE A CA 1
ATOM 994 C C . ILE A 1 124 ? 0.978 -5.759 -17.797 1.00 94.56 124 ILE A C 1
ATOM 996 O O . ILE A 1 124 ? 0.230 -6.720 -17.614 1.00 94.56 124 ILE A O 1
ATOM 1000 N N . TRP A 1 125 ? 1.923 -5.760 -18.739 1.00 93.50 125 TRP A N 1
ATOM 1001 C CA . TRP A 1 125 ? 2.165 -6.882 -19.644 1.00 93.50 125 TRP A CA 1
ATOM 1002 C C . TRP A 1 125 ? 3.059 -7.990 -19.068 1.00 93.50 125 TRP A C 1
ATOM 1004 O O . TRP A 1 125 ? 3.271 -8.976 -19.772 1.00 93.50 125 TRP A O 1
ATOM 1014 N N . GLY A 1 126 ? 3.573 -7.859 -17.839 1.00 90.00 126 GLY A N 1
ATOM 1015 C CA . GLY A 1 126 ? 4.523 -8.818 -17.254 1.00 90.00 126 GLY A CA 1
ATOM 1016 C C . GLY A 1 126 ? 5.835 -8.899 -18.041 1.00 90.00 126 GLY A C 1
ATOM 1017 O O . GLY A 1 126 ? 6.334 -9.982 -18.326 1.00 90.00 126 GLY A O 1
ATOM 1018 N N . ARG A 1 127 ? 6.331 -7.748 -18.507 1.00 89.25 127 ARG A N 1
ATOM 1019 C CA . ARG A 1 127 ? 7.535 -7.608 -19.347 1.00 89.25 127 ARG A CA 1
ATOM 1020 C C . ARG A 1 127 ? 8.550 -6.642 -18.746 1.00 89.25 127 ARG A C 1
ATOM 1022 O O . ARG A 1 127 ? 9.291 -5.994 -19.489 1.00 89.25 127 ARG A O 1
ATOM 1029 N N . LEU A 1 128 ? 8.526 -6.447 -17.429 1.00 88.94 128 LEU A N 1
ATOM 1030 C CA . LEU A 1 128 ? 9.563 -5.646 -16.790 1.00 88.94 128 LEU A CA 1
ATOM 1031 C C . LEU A 1 128 ? 10.915 -6.309 -17.036 1.00 88.94 128 LEU A C 1
ATOM 1033 O O . LEU A 1 128 ? 11.023 -7.534 -16.993 1.00 88.94 128 LEU A O 1
ATOM 1037 N N . ALA A 1 129 ? 11.938 -5.502 -17.313 1.00 79.25 129 ALA A N 1
ATOM 1038 C CA . ALA A 1 129 ? 13.288 -6.030 -17.400 1.00 79.25 129 ALA A CA 1
ATOM 1039 C C . ALA A 1 129 ? 13.658 -6.608 -16.027 1.00 79.25 129 ALA A C 1
ATOM 1041 O O . ALA A 1 129 ? 13.796 -5.867 -15.047 1.00 79.25 129 ALA A O 1
ATOM 1042 N N . VAL A 1 130 ? 13.760 -7.935 -15.951 1.00 65.62 130 VAL A N 1
ATOM 1043 C CA . VAL A 1 130 ? 14.266 -8.611 -14.760 1.00 65.62 130 VAL A CA 1
ATOM 1044 C C . VAL A 1 130 ? 15.726 -8.182 -14.632 1.00 65.62 130 VAL A C 1
ATOM 1046 O O . VAL A 1 130 ? 16.488 -8.353 -15.585 1.00 65.62 130 VAL A O 1
ATOM 1049 N N . PRO A 1 131 ? 16.125 -7.549 -13.522 1.00 58.03 131 PRO A N 1
ATOM 1050 C CA . PRO A 1 131 ? 17.508 -7.194 -13.332 1.00 58.03 131 PRO A CA 1
ATOM 1051 C C . PRO A 1 131 ? 18.265 -8.512 -13.219 1.00 58.03 131 PRO A C 1
ATOM 1053 O O . PRO A 1 131 ? 17.895 -9.350 -12.398 1.00 58.03 131 PRO A O 1
ATOM 1056 N N . ASP A 1 132 ? 19.306 -8.696 -14.031 1.00 50.22 132 ASP A N 1
ATOM 1057 C CA . ASP A 1 132 ? 20.294 -9.758 -13.835 1.00 50.22 132 ASP A CA 1
ATOM 1058 C C . ASP A 1 132 ? 20.811 -9.622 -12.400 1.00 50.22 132 ASP A C 1
ATOM 1060 O O . ASP A 1 132 ? 21.615 -8.740 -12.094 1.00 50.22 132 ASP A O 1
ATOM 1064 N N . THR A 1 133 ? 20.263 -10.391 -11.460 1.00 53.91 133 THR A N 1
ATOM 1065 C CA . THR A 1 133 ? 20.562 -10.191 -10.045 1.00 53.91 133 THR A CA 1
ATOM 1066 C C . THR A 1 133 ? 21.107 -11.455 -9.405 1.00 53.91 133 THR A C 1
ATOM 1068 O O . THR A 1 133 ? 20.398 -12.345 -8.958 1.00 53.91 133 THR A O 1
ATOM 1071 N N . ARG A 1 134 ? 22.433 -11.396 -9.257 1.00 52.06 134 ARG A N 1
ATOM 1072 C CA . ARG A 1 134 ? 23.205 -11.714 -8.046 1.00 52.06 134 ARG A CA 1
ATOM 1073 C C . ARG A 1 134 ? 23.608 -13.153 -7.756 1.00 52.06 134 ARG A C 1
ATOM 1075 O O . ARG A 1 134 ? 24.649 -13.290 -7.126 1.00 52.06 134 ARG A O 1
ATOM 1082 N N . GLU A 1 135 ? 22.944 -14.190 -8.250 1.00 46.19 135 GLU A N 1
ATOM 1083 C CA . GLU A 1 135 ? 23.520 -15.547 -8.119 1.00 46.19 135 GLU A CA 1
ATOM 1084 C C . GLU A 1 135 ? 24.710 -15.757 -9.070 1.00 46.19 135 GLU A C 1
ATOM 1086 O O . GLU A 1 135 ? 25.712 -16.365 -8.702 1.00 46.19 135 GLU A O 1
ATOM 1091 N N . ILE A 1 136 ? 24.668 -15.148 -10.257 1.00 51.06 136 ILE A N 1
ATOM 1092 C CA . ILE A 1 136 ? 25.714 -15.317 -11.276 1.00 51.06 136 ILE A CA 1
ATOM 1093 C C . ILE A 1 136 ? 26.943 -14.444 -10.976 1.00 51.06 136 ILE A C 1
ATOM 1095 O O . ILE A 1 136 ? 28.071 -14.907 -11.112 1.00 51.06 136 ILE A O 1
ATOM 1099 N N . ALA A 1 137 ? 26.749 -13.207 -10.507 1.00 50.03 137 ALA A N 1
ATOM 1100 C CA . ALA A 1 137 ? 27.863 -12.291 -10.237 1.00 50.03 137 ALA A CA 1
ATOM 1101 C C . ALA A 1 137 ? 28.689 -12.712 -9.007 1.00 50.03 137 ALA A C 1
ATOM 1103 O O . ALA A 1 137 ? 29.912 -12.707 -9.062 1.00 50.03 137 ALA A O 1
ATOM 1104 N N . ILE A 1 138 ? 28.036 -13.165 -7.926 1.00 50.94 138 ILE A N 1
ATOM 1105 C CA . ILE A 1 138 ? 28.748 -13.638 -6.726 1.00 50.94 138 ILE A CA 1
ATOM 1106 C C . ILE A 1 138 ? 29.474 -14.962 -7.018 1.00 50.94 138 ILE A C 1
ATOM 1108 O O . ILE A 1 138 ? 30.595 -15.161 -6.552 1.00 50.94 138 ILE A O 1
ATOM 1112 N N . SER A 1 139 ? 28.879 -15.853 -7.824 1.00 54.31 139 SER A N 1
ATOM 1113 C CA . SER A 1 139 ? 29.539 -17.100 -8.234 1.00 54.31 139 SER A CA 1
ATOM 1114 C C . SER A 1 139 ? 30.716 -16.862 -9.186 1.00 54.31 139 SER A C 1
ATOM 1116 O O . SER A 1 139 ? 31.700 -17.593 -9.108 1.00 54.31 139 SER A O 1
ATOM 1118 N N . SER A 1 140 ? 30.621 -15.869 -10.074 1.00 53.25 140 SER A N 1
ATOM 1119 C CA . SER A 1 140 ? 31.697 -15.466 -10.987 1.00 53.25 140 SER A CA 1
ATOM 1120 C C . SER A 1 140 ? 32.902 -14.917 -10.222 1.00 53.25 140 SER A C 1
ATOM 1122 O O . SER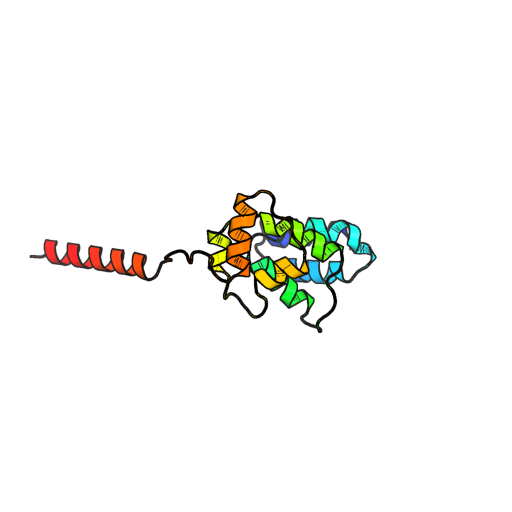 A 1 140 ? 34.014 -15.410 -10.398 1.00 53.25 140 SER A O 1
ATOM 1124 N N . ASP A 1 141 ? 32.679 -13.966 -9.313 1.00 56.16 141 ASP A N 1
ATOM 1125 C CA . ASP A 1 141 ? 33.758 -13.338 -8.540 1.00 56.16 141 ASP A CA 1
ATOM 1126 C C . ASP A 1 141 ? 34.435 -14.338 -7.583 1.00 56.16 141 ASP A C 1
ATOM 1128 O O . ASP A 1 141 ? 35.656 -14.323 -7.408 1.00 56.16 141 ASP A O 1
ATOM 1132 N N . ALA A 1 142 ? 33.662 -15.260 -6.993 1.00 62.62 142 ALA A N 1
ATOM 1133 C CA . ALA A 1 142 ? 34.205 -16.337 -6.165 1.00 62.62 142 ALA A CA 1
ATOM 1134 C C . ALA A 1 142 ? 35.053 -17.334 -6.980 1.00 62.62 142 ALA A C 1
ATOM 1136 O O . ALA A 1 142 ? 36.109 -17.768 -6.515 1.00 62.62 142 ALA A O 1
ATOM 1137 N N . ALA A 1 143 ? 34.625 -17.676 -8.201 1.00 62.78 143 ALA A N 1
ATOM 1138 C CA . ALA A 1 143 ? 35.370 -18.564 -9.091 1.00 62.78 143 ALA A CA 1
ATOM 1139 C C . ALA A 1 143 ? 36.668 -17.919 -9.606 1.00 62.78 143 ALA A C 1
ATOM 1141 O O . ALA A 1 143 ? 37.698 -18.589 -9.695 1.00 62.78 143 ALA A O 1
ATOM 1142 N N . GLU A 1 144 ? 36.646 -16.619 -9.904 1.00 64.94 144 GLU A N 1
ATOM 1143 C CA . GLU A 1 144 ? 37.817 -15.891 -10.395 1.00 64.94 144 GLU A CA 1
ATOM 1144 C C . GLU A 1 144 ? 38.901 -15.735 -9.313 1.00 64.94 144 GLU A C 1
ATOM 1146 O O . GLU A 1 144 ? 40.091 -15.891 -9.596 1.00 64.94 144 GLU A O 1
ATOM 1151 N N . ASN A 1 145 ? 38.505 -15.506 -8.057 1.00 69.00 145 ASN A N 1
ATOM 1152 C CA . ASN A 1 145 ? 39.442 -15.431 -6.933 1.00 69.00 145 ASN A CA 1
ATOM 1153 C C . ASN A 1 145 ? 40.079 -16.795 -6.613 1.00 69.00 145 ASN A C 1
ATOM 1155 O O . ASN A 1 145 ? 41.294 -16.870 -6.436 1.00 69.00 145 ASN A O 1
ATOM 1159 N N . ALA A 1 146 ? 39.298 -17.881 -6.648 1.00 69.56 146 ALA A N 1
ATOM 1160 C CA . ALA A 1 146 ? 39.814 -19.240 -6.446 1.00 69.56 146 ALA A CA 1
ATOM 1161 C C . ALA A 1 146 ? 40.790 -19.688 -7.554 1.00 69.56 146 ALA A C 1
ATOM 1163 O O . ALA A 1 146 ? 41.697 -20.488 -7.314 1.00 69.56 146 ALA A O 1
ATOM 1164 N N . PHE A 1 147 ? 40.621 -19.181 -8.780 1.00 69.50 147 PHE A N 1
ATOM 1165 C CA . PHE A 1 147 ? 41.550 -19.434 -9.882 1.00 69.50 147 PHE A CA 1
ATOM 1166 C C . PHE A 1 147 ? 42.883 -18.691 -9.693 1.00 69.50 147 PHE A C 1
ATOM 1168 O O . PHE A 1 147 ? 43.941 -19.268 -9.941 1.00 69.50 147 PHE A O 1
ATOM 1175 N N . LYS A 1 148 ? 42.850 -17.442 -9.211 1.00 70.31 148 LYS A N 1
ATOM 1176 C CA . LYS A 1 148 ? 44.057 -16.628 -8.978 1.00 70.31 148 LYS A CA 1
ATOM 1177 C C . LYS A 1 148 ? 44.948 -17.190 -7.864 1.00 70.31 148 LYS A C 1
ATOM 1179 O O . LYS A 1 148 ? 46.162 -17.204 -8.043 1.00 70.31 148 LYS A O 1
ATOM 1184 N N . GLU A 1 149 ? 44.374 -17.717 -6.780 1.00 69.06 149 GLU A N 1
ATOM 1185 C CA . GLU A 1 149 ? 45.148 -18.341 -5.687 1.00 69.06 149 GLU A CA 1
ATOM 1186 C C . GLU A 1 149 ? 45.910 -19.596 -6.144 1.00 69.06 149 GLU A C 1
ATOM 1188 O O . GLU A 1 149 ? 47.095 -19.748 -5.846 1.00 69.06 149 GLU A O 1
ATOM 1193 N N . LYS A 1 150 ? 45.287 -20.456 -6.962 1.00 67.44 150 LYS A N 1
ATOM 1194 C CA . LYS A 1 150 ? 45.948 -21.660 -7.499 1.00 67.44 150 LYS A CA 1
ATOM 1195 C C . LYS A 1 150 ? 47.107 -21.364 -8.450 1.00 67.44 150 LYS A C 1
ATOM 1197 O O . LYS A 1 150 ? 48.024 -22.171 -8.547 1.00 67.44 150 LYS A O 1
ATOM 1202 N N . VAL A 1 151 ? 47.063 -20.240 -9.165 1.00 71.19 151 VAL A N 1
ATOM 1203 C CA . VAL A 1 151 ? 48.132 -19.833 -10.093 1.00 71.19 151 VAL A CA 1
ATOM 1204 C C . VAL A 1 151 ? 49.321 -19.213 -9.350 1.00 71.19 151 VAL A C 1
ATOM 1206 O O . VAL A 1 151 ? 50.432 -19.265 -9.859 1.00 71.19 151 VAL A O 1
ATOM 1209 N N . SER A 1 152 ? 49.124 -18.663 -8.146 1.00 63.38 152 SER A N 1
ATOM 1210 C CA . SER A 1 152 ? 50.218 -18.118 -7.325 1.00 63.38 152 SER A CA 1
ATOM 1211 C C . SER A 1 152 ? 50.990 -19.157 -6.501 1.00 63.38 152 SER A C 1
ATOM 1213 O O . SER A 1 152 ? 52.054 -18.837 -5.978 1.00 63.38 152 SER A O 1
ATOM 1215 N N . GLU A 1 153 ? 50.465 -20.378 -6.370 1.00 61.06 153 GLU A N 1
ATOM 1216 C CA . GLU A 1 153 ? 51.080 -21.481 -5.611 1.00 61.06 153 GLU A CA 1
ATOM 1217 C C . GLU A 1 153 ? 51.821 -22.511 -6.496 1.00 61.06 153 GLU A C 1
ATOM 1219 O O . GLU A 1 153 ? 52.308 -23.520 -5.984 1.00 61.06 153 GLU A O 1
ATOM 1224 N N . SER A 1 154 ? 51.924 -22.276 -7.812 1.00 47.09 154 SER A N 1
ATOM 1225 C CA . SER A 1 154 ? 52.736 -23.056 -8.773 1.00 47.09 154 SER A CA 1
ATOM 1226 C C . SER A 1 154 ? 53.859 -22.216 -9.366 1.00 47.09 154 SER A C 1
ATOM 1228 O O . SER A 1 154 ? 54.923 -22.808 -9.654 1.00 47.09 154 SER A O 1
#